Protein AF-A0A936TMP0-F1 (afdb_monomer_lite)

Foldseek 3Di:
DDDDDDDDDDDDDDADDVNDPPCDPVCVVVVQVVVQVVCVVVVRGDPDDDD

Sequence (51 aa):
MPQSLSSIHIHLVFSTKNRQPFITDQIESELHSYMGGIFRNKGCPALIINP

Secondary structure (DSSP, 8-state):
----------------GGG-----HHHHHHHHHHHHHHHHHTT---S----

pLDDT: mean 93.7, std 6.92, range [64.31, 97.88]

Radius of gyration: 14.86 Å; chains: 1; bounding box: 35×22×42 Å

Structure (mmCIF, N/CA/C/O backbone):
data_AF-A0A936TMP0-F1
#
_entry.id   AF-A0A936TMP0-F1
#
loop_
_atom_site.group_PDB
_atom_site.id
_atom_site.type_symbol
_atom_site.label_atom_id
_atom_site.label_alt_id
_atom_site.label_comp_id
_atom_site.label_asym_id
_atom_site.label_entity_id
_atom_site.label_seq_id
_atom_site.pdbx_PDB_ins_code
_atom_site.Cartn_x
_atom_site.Cartn_y
_atom_site.Cartn_z
_atom_site.occupancy
_atom_site.B_iso_or_equiv
_atom_site.auth_seq_id
_atom_site.auth_comp_id
_atom_site.auth_asym_id
_atom_site.auth_atom_id
_atom_site.pdbx_PDB_model_num
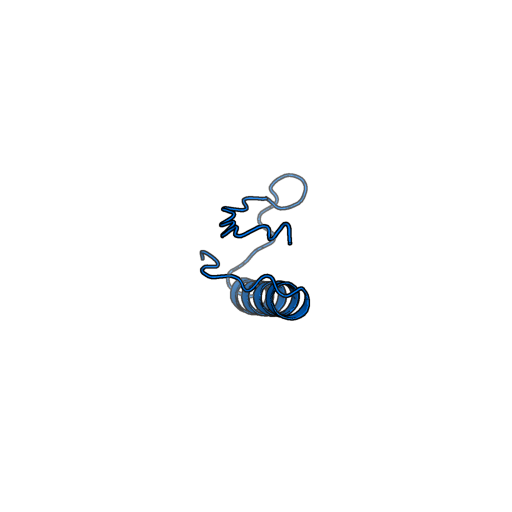ATOM 1 N N . MET A 1 1 ? 23.385 -0.971 -29.290 1.00 70.69 1 MET A N 1
ATOM 2 C CA . MET A 1 1 ? 22.056 -0.488 -28.862 1.00 70.69 1 MET A CA 1
ATOM 3 C C . MET A 1 1 ? 22.120 -0.236 -27.368 1.00 70.69 1 MET A C 1
ATOM 5 O O . MET A 1 1 ? 22.452 -1.178 -26.659 1.00 70.69 1 MET A O 1
ATOM 9 N N . PRO A 1 2 ? 21.925 0.999 -26.883 1.00 64.31 2 PRO A N 1
ATOM 10 C CA . PRO A 1 2 ? 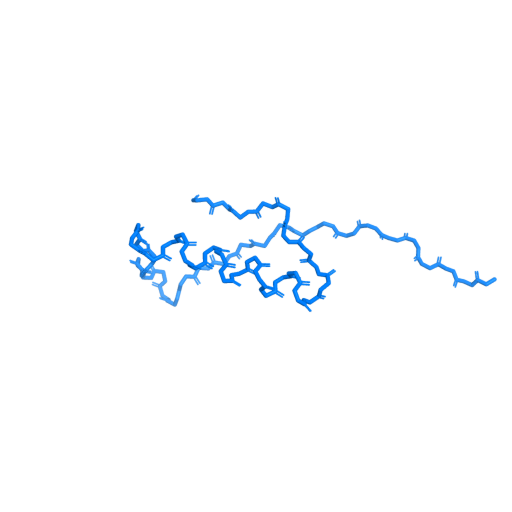21.885 1.236 -25.447 1.00 64.31 2 PRO A CA 1
ATOM 11 C C . PRO A 1 2 ? 20.620 0.584 -24.873 1.00 64.31 2 PRO A C 1
ATOM 13 O O . PRO A 1 2 ? 19.516 0.860 -25.334 1.00 64.31 2 PRO A O 1
ATOM 16 N N . GLN A 1 3 ? 20.795 -0.308 -23.901 1.00 82.56 3 GLN A N 1
ATOM 17 C CA . GLN A 1 3 ? 19.711 -0.956 -23.171 1.00 82.56 3 GLN A CA 1
ATOM 18 C C . GLN A 1 3 ? 19.910 -0.674 -21.685 1.00 82.56 3 GLN A C 1
ATOM 20 O O . GLN A 1 3 ? 20.939 -1.035 -21.117 1.00 82.56 3 GLN A O 1
ATOM 25 N N . SER A 1 4 ? 18.921 -0.046 -21.056 1.00 86.75 4 SER A N 1
ATOM 26 C CA . SER A 1 4 ? 18.901 0.110 -19.605 1.00 86.75 4 SER A CA 1
ATOM 27 C C . SER A 1 4 ? 18.321 -1.154 -18.980 1.00 86.75 4 SER A C 1
ATOM 29 O O . SER A 1 4 ? 17.144 -1.459 -19.156 1.00 86.75 4 SER A O 1
ATOM 31 N N . LEU A 1 5 ? 19.165 -1.895 -18.267 1.00 91.62 5 LEU A N 1
ATOM 32 C CA . LEU A 1 5 ? 18.781 -3.037 -17.445 1.00 91.62 5 LEU A CA 1
ATOM 33 C C . LEU A 1 5 ? 18.772 -2.584 -15.987 1.00 91.62 5 LEU A C 1
ATOM 35 O O . LEU A 1 5 ? 19.827 -2.410 -15.382 1.00 91.62 5 LEU A O 1
ATOM 39 N N . SER A 1 6 ? 17.586 -2.363 -15.431 1.00 91.44 6 SER A N 1
ATOM 40 C CA . SER A 1 6 ? 17.428 -1.984 -14.030 1.00 91.44 6 SER A CA 1
ATOM 41 C C . SER A 1 6 ? 16.291 -2.764 -13.381 1.00 91.44 6 SER A C 1
ATOM 43 O O . SER A 1 6 ? 15.287 -3.092 -14.009 1.00 91.44 6 SER A O 1
ATOM 45 N N . SER A 1 7 ? 16.470 -3.069 -12.099 1.00 92.69 7 SER A N 1
ATOM 46 C CA . SER A 1 7 ? 15.444 -3.647 -11.237 1.00 92.69 7 SER A CA 1
ATOM 47 C C . SER A 1 7 ? 15.316 -2.745 -10.018 1.00 92.69 7 SER A C 1
ATOM 49 O O . SER A 1 7 ? 16.191 -2.723 -9.154 1.00 92.69 7 SER A O 1
ATOM 51 N N . ILE A 1 8 ? 14.266 -1.927 -9.997 1.00 93.69 8 ILE A N 1
ATOM 52 C CA . ILE A 1 8 ? 14.074 -0.891 -8.981 1.00 93.69 8 ILE A CA 1
ATOM 53 C C . ILE A 1 8 ? 13.001 -1.367 -8.010 1.00 93.69 8 ILE A C 1
ATOM 55 O O . ILE A 1 8 ? 11.831 -1.476 -8.369 1.00 93.69 8 ILE A O 1
ATOM 59 N N . HIS A 1 9 ? 13.413 -1.626 -6.773 1.00 95.44 9 HIS A N 1
ATOM 60 C CA . HIS A 1 9 ? 12.521 -1.961 -5.670 1.00 95.44 9 HIS A CA 1
ATOM 61 C C . HIS A 1 9 ? 12.340 -0.732 -4.783 1.00 95.44 9 HIS A C 1
ATOM 63 O O . HIS A 1 9 ? 13.314 -0.057 -4.449 1.00 95.44 9 HIS A O 1
ATOM 69 N N . ILE A 1 10 ? 11.096 -0.433 -4.413 1.00 95.38 10 ILE A N 1
ATOM 70 C CA . ILE A 1 10 ? 10.746 0.761 -3.640 1.00 95.38 10 ILE A CA 1
ATOM 71 C C . ILE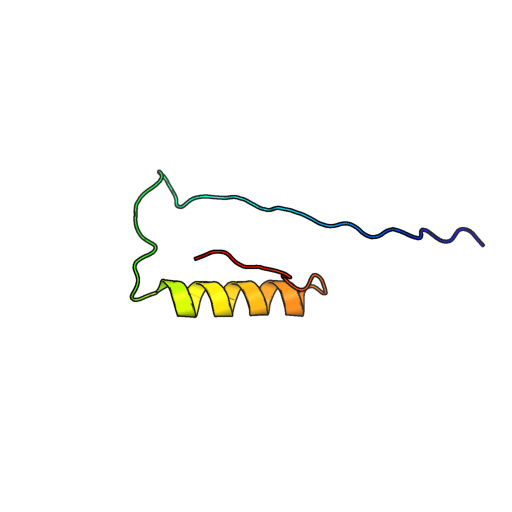 A 1 10 ? 10.043 0.324 -2.359 1.00 95.38 10 ILE A C 1
ATOM 73 O O . ILE A 1 10 ? 9.035 -0.375 -2.414 1.00 95.38 10 ILE A O 1
ATOM 77 N N . HIS A 1 11 ? 10.551 0.779 -1.213 1.00 96.62 11 HIS A N 1
ATOM 78 C CA . HIS A 1 11 ? 9.834 0.718 0.058 1.00 96.62 11 HIS A CA 1
ATOM 79 C C . HIS A 1 11 ? 9.140 2.065 0.286 1.00 96.62 11 HIS A C 1
ATOM 81 O O . HIS A 1 11 ? 9.789 3.065 0.592 1.00 96.62 11 HIS A O 1
ATOM 87 N N . LEU A 1 12 ? 7.826 2.101 0.059 1.00 95.31 12 LEU A N 1
ATOM 88 C CA . LEU A 1 12 ? 7.014 3.312 0.154 1.00 95.3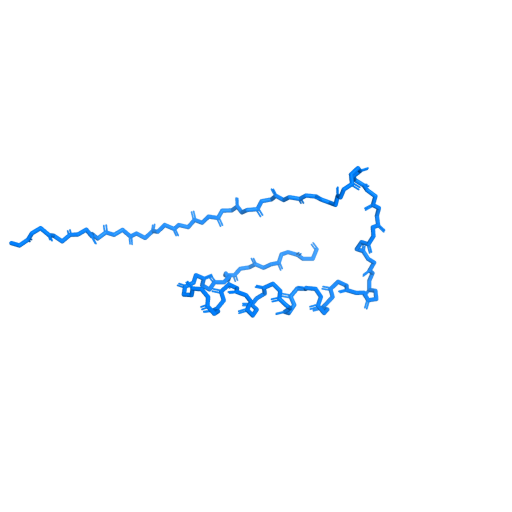1 12 LEU A CA 1
ATOM 89 C C . LEU A 1 12 ? 6.287 3.356 1.503 1.00 95.31 12 LEU A C 1
ATOM 91 O O . LEU A 1 12 ? 5.540 2.438 1.824 1.00 95.31 12 LEU A O 1
ATOM 95 N N . VAL A 1 13 ? 6.464 4.444 2.257 1.00 95.94 13 VAL A N 1
ATOM 96 C CA . VAL A 1 13 ? 5.796 4.671 3.548 1.00 95.94 13 VAL A CA 1
ATOM 97 C C . VAL A 1 13 ? 5.118 6.039 3.533 1.00 95.94 13 VAL A C 1
ATOM 99 O O . VAL A 1 13 ? 5.742 7.045 3.196 1.00 95.94 13 VAL A O 1
ATOM 102 N N . PHE A 1 14 ? 3.841 6.084 3.904 1.00 94.88 14 PHE A N 1
ATOM 103 C CA . PHE A 1 14 ? 3.054 7.312 4.033 1.00 94.88 14 PHE A CA 1
ATOM 104 C C . PHE A 1 14 ? 2.044 7.179 5.180 1.00 94.88 14 PHE A C 1
ATOM 106 O O . PHE A 1 14 ? 1.891 6.112 5.767 1.00 94.88 14 PHE A O 1
ATOM 113 N N . SER A 1 15 ? 1.379 8.278 5.539 1.00 95.38 15 SER A N 1
ATOM 114 C CA . SER A 1 15 ? 0.400 8.315 6.629 1.00 95.38 15 SER A CA 1
ATOM 115 C C . SER A 1 15 ? -0.847 9.085 6.207 1.00 95.38 15 SER A C 1
ATOM 117 O O . SER A 1 15 ? -0.844 9.812 5.211 1.00 95.38 15 SER A O 1
ATOM 119 N N . THR A 1 16 ? -1.918 8.931 6.976 1.00 96.62 16 THR A N 1
ATOM 120 C CA . THR A 1 16 ? -3.157 9.682 6.801 1.00 96.62 16 THR A CA 1
ATOM 121 C C . THR A 1 16 ? -2.936 11.170 7.069 1.00 96.62 16 THR A C 1
ATOM 123 O O . THR A 1 16 ? -1.999 11.598 7.756 1.00 96.62 16 THR A O 1
ATOM 126 N N . LYS A 1 17 ? -3.841 11.998 6.545 1.00 97.81 17 LYS A N 1
ATOM 127 C CA . LYS A 1 17 ? -3.835 13.438 6.811 1.00 97.81 17 LYS A CA 1
ATOM 128 C C . LYS A 1 17 ? -3.855 13.683 8.324 1.00 97.81 17 LYS A C 1
ATOM 130 O O . LYS A 1 17 ? -4.722 13.170 9.025 1.00 97.81 17 LYS A O 1
ATOM 135 N N . ASN A 1 18 ? -2.897 14.467 8.817 1.00 97.88 18 ASN A N 1
ATOM 136 C CA . ASN A 1 18 ? -2.719 14.775 10.242 1.00 97.88 18 ASN A CA 1
ATOM 137 C C . ASN A 1 18 ? -2.540 13.540 11.154 1.00 97.88 18 ASN A C 1
ATOM 139 O O . ASN A 1 18 ? -2.845 13.631 12.342 1.00 97.88 18 ASN A O 1
ATOM 143 N N . ARG A 1 19 ? -2.071 12.397 10.619 1.00 96.00 19 ARG A N 1
ATOM 144 C CA . ARG A 1 19 ? -1.911 11.123 11.353 1.00 96.00 19 ARG A CA 1
ATOM 145 C C . ARG A 1 19 ? -3.180 10.658 12.077 1.00 96.00 19 ARG A C 1
ATOM 147 O O . ARG A 1 19 ? -3.111 10.018 13.121 1.00 96.00 19 ARG A O 1
ATOM 154 N N . GLN A 1 20 ? -4.346 11.012 11.548 1.00 97.69 20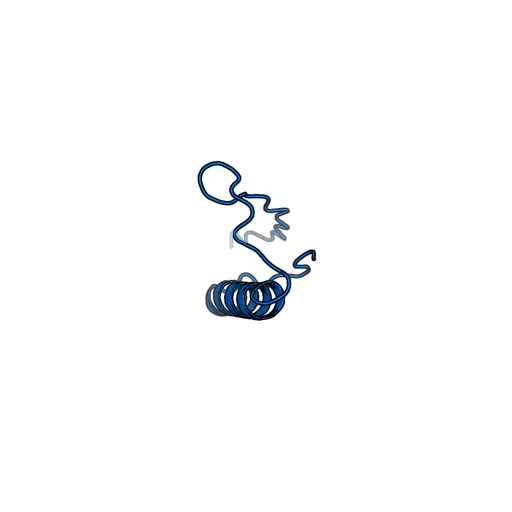 GLN A N 1
ATOM 155 C CA . GLN A 1 20 ? -5.614 10.564 12.110 1.00 97.69 20 GLN A CA 1
ATOM 156 C C . GLN A 1 20 ? -5.793 9.054 11.869 1.00 97.69 20 GLN A C 1
ATOM 158 O O . GLN A 1 20 ? -5.514 8.592 10.759 1.00 97.69 20 GLN A O 1
ATOM 163 N N . PRO A 1 21 ? -6.275 8.272 12.846 1.00 95.81 21 PRO A N 1
ATOM 164 C CA . PRO A 1 21 ? -6.403 6.818 12.727 1.00 95.81 21 PRO A CA 1
ATOM 165 C C . PRO A 1 21 ? -7.646 6.425 11.904 1.00 95.81 21 PRO A C 1
ATOM 167 O O . PRO A 1 21 ? -8.565 5.789 12.404 1.00 95.81 21 PRO A O 1
ATOM 170 N N . PHE A 1 22 ? -7.713 6.861 10.642 1.00 96.06 22 PHE A N 1
ATOM 171 C CA . PHE A 1 22 ? -8.847 6.578 9.753 1.00 96.06 22 PHE A CA 1
ATOM 172 C C . PHE A 1 22 ? -8.815 5.170 9.161 1.00 96.06 22 PHE A C 1
ATOM 174 O O . PHE A 1 22 ? -9.855 4.676 8.742 1.00 96.06 22 PHE A O 1
ATOM 181 N N . ILE A 1 23 ? -7.637 4.546 9.109 1.00 95.69 23 ILE A N 1
ATOM 182 C CA . ILE A 1 23 ? -7.475 3.161 8.670 1.00 95.69 23 ILE A CA 1
ATOM 183 C C . ILE A 1 23 ? -7.832 2.283 9.865 1.00 95.69 23 ILE A C 1
ATOM 185 O O . ILE A 1 23 ? -7.052 2.162 10.804 1.00 95.69 23 ILE A O 1
ATOM 189 N N . THR A 1 24 ? -9.055 1.766 9.851 1.00 96.06 24 THR A N 1
ATOM 190 C CA . THR A 1 24 ? -9.580 0.823 10.840 1.00 96.06 24 THR A CA 1
ATOM 191 C C . THR A 1 24 ? -9.601 -0.583 10.250 1.00 96.06 24 THR A C 1
ATOM 193 O O . THR A 1 24 ? -9.658 -0.733 9.026 1.00 96.06 24 THR A O 1
ATOM 196 N N . ASP A 1 25 ? -9.681 -1.603 11.106 1.00 95.50 25 ASP A N 1
ATOM 197 C CA . ASP A 1 25 ? -9.790 -3.018 10.707 1.00 95.50 25 ASP A CA 1
ATOM 198 C C . ASP A 1 25 ? -10.933 -3.275 9.704 1.00 95.50 25 ASP A C 1
ATOM 200 O O . ASP A 1 25 ? -10.886 -4.203 8.901 1.00 95.50 25 ASP A O 1
ATOM 204 N N . GLN A 1 26 ? -11.975 -2.435 9.729 1.00 97.00 26 GLN A N 1
ATOM 205 C CA . GLN A 1 26 ? -13.124 -2.533 8.828 1.00 97.00 26 GLN A CA 1
ATOM 206 C C . GLN A 1 26 ? -12.788 -2.163 7.379 1.00 97.00 26 GLN A C 1
ATOM 208 O O . GLN A 1 26 ? -13.413 -2.701 6.468 1.00 97.00 26 GLN A O 1
ATOM 213 N N . ILE A 1 27 ? -11.841 -1.242 7.158 1.00 96.62 27 ILE A N 1
ATOM 214 C CA . ILE A 1 27 ? -11.510 -0.729 5.817 1.00 96.62 27 ILE A CA 1
ATOM 215 C C . ILE A 1 27 ? -10.124 -1.152 5.327 1.00 96.62 27 ILE A C 1
ATOM 217 O O . ILE A 1 27 ? -9.843 -1.040 4.135 1.00 96.62 27 ILE A O 1
ATOM 221 N N . GLU A 1 28 ? -9.253 -1.626 6.217 1.00 95.88 28 GLU A N 1
ATOM 222 C CA . GLU A 1 28 ? -7.853 -1.938 5.917 1.00 95.88 28 GLU A CA 1
ATOM 223 C C . GLU A 1 28 ? -7.711 -2.935 4.756 1.00 95.88 28 GLU A C 1
ATOM 225 O O . GLU A 1 28 ? -7.030 -2.657 3.767 1.00 95.88 28 GLU A O 1
ATOM 230 N N . SER A 1 29 ? -8.433 -4.059 4.811 1.00 96.00 29 SER A N 1
ATOM 231 C CA . SER A 1 29 ? -8.362 -5.098 3.775 1.00 96.00 29 SER A CA 1
ATOM 232 C C . SER A 1 29 ? -8.823 -4.602 2.398 1.00 96.00 29 SER A C 1
ATOM 234 O O . SER A 1 29 ? -8.247 -4.978 1.368 1.00 96.00 29 SER A O 1
ATOM 236 N N . GLU A 1 30 ? -9.870 -3.775 2.352 1.00 97.25 30 GLU A N 1
ATOM 237 C CA . GLU A 1 30 ? -10.369 -3.196 1.102 1.00 97.25 30 GLU A CA 1
ATOM 238 C C . GLU A 1 30 ? -9.373 -2.168 0.554 1.00 97.25 30 GLU A C 1
ATOM 240 O O . GLU A 1 30 ? -9.020 -2.210 -0.628 1.00 97.25 30 GLU A O 1
ATOM 245 N N . LEU A 1 31 ? -8.838 -1.308 1.426 1.00 96.38 31 LEU A N 1
ATOM 246 C CA . LEU A 1 31 ? -7.817 -0.325 1.078 1.00 96.38 31 LEU A CA 1
ATOM 247 C C . LEU A 1 31 ? -6.557 -1.000 0.512 1.00 96.38 31 LEU A C 1
ATOM 249 O O . LEU A 1 31 ? -6.033 -0.560 -0.514 1.00 96.38 31 LEU A O 1
ATOM 253 N N . HIS A 1 32 ? -6.093 -2.090 1.126 1.00 96.25 32 HIS A N 1
ATOM 254 C CA . HIS A 1 32 ? -4.932 -2.857 0.659 1.00 96.25 32 HIS A CA 1
ATOM 255 C C . HIS A 1 32 ? -5.178 -3.474 -0.719 1.00 96.25 32 HIS A C 1
ATOM 257 O O . HIS A 1 32 ? -4.329 -3.369 -1.611 1.00 96.25 32 HIS A O 1
ATOM 263 N N . SER A 1 33 ? -6.369 -4.036 -0.932 1.00 96.06 33 SER A N 1
ATOM 264 C CA . SER A 1 33 ? -6.775 -4.584 -2.232 1.00 96.06 33 SER A CA 1
ATOM 265 C C . SER A 1 33 ? -6.825 -3.499 -3.312 1.00 96.06 33 SER A C 1
ATOM 267 O O . SER A 1 33 ? -6.316 -3.691 -4.421 1.00 96.06 33 SER A O 1
ATOM 269 N N . TYR A 1 34 ? -7.373 -2.331 -2.975 1.00 97.00 34 TYR A N 1
ATOM 270 C CA . TYR A 1 34 ? -7.449 -1.181 -3.870 1.00 97.00 34 TYR A CA 1
ATOM 271 C C . TYR A 1 34 ? -6.058 -0.666 -4.271 1.00 97.00 34 TYR A C 1
ATOM 273 O O . TYR A 1 34 ? -5.780 -0.484 -5.461 1.00 97.00 34 TYR A O 1
ATOM 281 N N . MET A 1 35 ? -5.145 -0.511 -3.306 1.00 96.44 35 MET A N 1
ATOM 282 C CA . MET A 1 35 ? -3.753 -0.128 -3.573 1.00 96.44 35 MET A CA 1
ATOM 283 C C . MET A 1 35 ? -3.041 -1.150 -4.464 1.00 96.44 35 MET A C 1
ATOM 285 O O . MET A 1 35 ? -2.407 -0.770 -5.452 1.00 96.44 35 MET A O 1
ATOM 289 N N . GLY A 1 36 ? -3.191 -2.446 -4.171 1.00 96.50 36 GLY A N 1
ATOM 290 C CA . GLY A 1 36 ? -2.639 -3.517 -5.002 1.00 96.50 36 GLY A CA 1
ATOM 291 C C . GLY A 1 36 ? -3.136 -3.450 -6.451 1.00 96.50 36 GLY A C 1
ATOM 292 O O . GLY A 1 36 ? -2.344 -3.603 -7.387 1.00 96.50 36 GLY A O 1
ATOM 293 N N . GLY A 1 37 ? -4.423 -3.144 -6.644 1.00 97.69 37 GLY A N 1
ATOM 294 C CA . GLY A 1 37 ? -5.023 -2.915 -7.959 1.00 97.69 37 GLY A CA 1
ATOM 295 C C . GLY A 1 37 ? -4.404 -1.730 -8.704 1.00 97.69 37 GLY A C 1
ATOM 296 O O . GLY A 1 37 ? -4.022 -1.872 -9.867 1.00 97.69 37 GLY A O 1
ATOM 297 N N . ILE A 1 38 ? -4.231 -0.583 -8.037 1.00 97.56 38 ILE A N 1
ATOM 298 C CA . ILE A 1 38 ? -3.583 0.602 -8.629 1.00 97.56 38 ILE A CA 1
ATOM 299 C C . ILE A 1 38 ? -2.170 0.262 -9.111 1.00 97.56 38 ILE A C 1
ATOM 301 O O . ILE A 1 38 ? -1.823 0.538 -10.261 1.00 97.56 38 ILE A O 1
ATOM 305 N N . PHE A 1 39 ? -1.363 -0.352 -8.249 1.00 96.69 39 PHE A N 1
ATOM 306 C CA .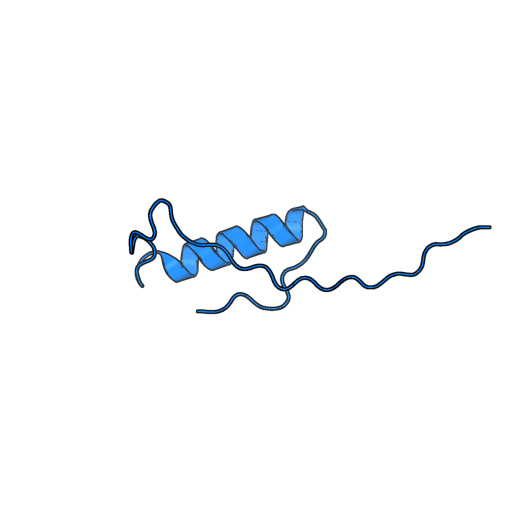 PHE A 1 39 ? 0.026 -0.699 -8.540 1.00 96.69 39 PHE A CA 1
ATOM 307 C C . PHE A 1 39 ? 0.152 -1.672 -9.713 1.00 96.69 39 PHE A C 1
ATOM 309 O O . PHE A 1 39 ? 0.930 -1.437 -10.644 1.00 96.69 39 PHE A O 1
ATOM 316 N N . ARG A 1 40 ? -0.695 -2.706 -9.739 1.00 96.50 40 ARG A N 1
ATOM 317 C CA . ARG A 1 40 ? -0.786 -3.636 -10.869 1.00 96.50 40 ARG A CA 1
ATOM 318 C C . ARG A 1 40 ? -1.149 -2.916 -12.169 1.00 96.50 40 ARG A C 1
ATOM 320 O O . ARG A 1 40 ? -0.478 -3.120 -13.177 1.00 96.50 40 ARG A O 1
ATOM 327 N N . ASN A 1 41 ? -2.144 -2.031 -12.136 1.00 97.88 41 ASN A N 1
ATOM 328 C CA . ASN A 1 41 ? -2.591 -1.279 -13.314 1.00 97.88 41 ASN A CA 1
ATOM 329 C C . ASN A 1 41 ? -1.540 -0.285 -13.834 1.00 97.88 41 ASN A C 1
ATOM 331 O O . ASN A 1 41 ? -1.585 0.106 -14.998 1.00 97.88 41 ASN A O 1
ATOM 335 N N . LYS A 1 42 ? -0.587 0.128 -12.992 1.00 96.62 42 LYS A N 1
ATOM 336 C CA . LYS A 1 42 ? 0.540 0.990 -13.379 1.00 96.62 42 LYS A CA 1
ATOM 337 C C . LYS A 1 42 ? 1.773 0.218 -13.860 1.00 96.62 42 LYS A C 1
ATOM 339 O O . LYS A 1 42 ? 2.773 0.853 -14.176 1.00 96.62 42 LYS A O 1
ATOM 344 N N . GLY A 1 43 ? 1.721 -1.114 -13.924 1.00 95.88 43 GLY A N 1
ATOM 345 C CA . GLY A 1 43 ? 2.880 -1.939 -14.282 1.00 95.88 43 GLY A CA 1
ATOM 346 C C . GLY A 1 43 ? 3.949 -2.008 -13.185 1.00 95.88 43 GLY A C 1
ATOM 347 O O . GLY A 1 43 ? 5.060 -2.457 -13.445 1.00 95.88 43 GLY A O 1
ATOM 348 N N . CYS A 1 44 ? 3.610 -1.593 -11.962 1.00 95.44 44 CYS A N 1
ATOM 349 C CA . CYS A 1 44 ? 4.495 -1.592 -10.799 1.00 95.44 44 CYS A CA 1
ATOM 350 C C . CYS A 1 44 ? 3.884 -2.474 -9.703 1.00 95.44 44 CYS A C 1
ATOM 352 O O . CYS A 1 44 ? 3.390 -1.930 -8.720 1.00 95.44 44 CYS A O 1
ATOM 354 N N . PRO A 1 45 ? 3.826 -3.807 -9.865 1.00 94.81 45 PRO A N 1
ATOM 355 C CA . PRO A 1 45 ? 3.129 -4.676 -8.923 1.00 94.81 45 PRO A CA 1
ATOM 356 C C . PRO A 1 45 ? 3.702 -4.546 -7.506 1.00 94.81 45 PRO A C 1
ATOM 358 O O . PRO A 1 45 ? 4.913 -4.622 -7.304 1.00 94.81 45 PRO A O 1
ATOM 361 N N . ALA A 1 46 ? 2.818 -4.376 -6.521 1.00 96.00 46 ALA A N 1
ATOM 362 C CA . ALA A 1 46 ? 3.208 -4.399 -5.118 1.00 96.00 46 ALA A CA 1
ATOM 363 C C . ALA A 1 46 ? 3.654 -5.815 -4.733 1.00 96.00 46 ALA A C 1
ATOM 365 O O . ALA A 1 46 ? 2.919 -6.778 -4.955 1.00 96.00 46 ALA A O 1
ATOM 366 N N . LEU A 1 47 ? 4.853 -5.931 -4.159 1.00 95.44 47 LEU A N 1
ATOM 367 C CA . LEU A 1 47 ? 5.365 -7.202 -3.642 1.00 95.44 47 LEU A CA 1
ATOM 368 C C . LEU A 1 47 ? 4.786 -7.514 -2.261 1.00 95.44 47 LEU A C 1
ATOM 370 O O . LEU A 1 47 ? 4.454 -8.659 -1.975 1.00 95.44 47 LEU A O 1
ATOM 374 N N . ILE A 1 48 ? 4.676 -6.487 -1.415 1.00 96.00 48 ILE A N 1
ATOM 375 C CA . ILE A 1 48 ? 4.166 -6.564 -0.046 1.00 96.00 48 ILE A CA 1
ATOM 376 C C . ILE A 1 48 ? 3.390 -5.273 0.236 1.00 96.00 48 ILE A C 1
ATOM 378 O O . ILE A 1 48 ? 3.832 -4.186 -0.139 1.00 96.00 48 ILE A O 1
ATOM 382 N N . ILE A 1 49 ? 2.242 -5.405 0.897 1.00 95.38 49 ILE A N 1
ATOM 383 C CA . ILE A 1 49 ? 1.511 -4.311 1.544 1.00 95.38 49 ILE A CA 1
ATOM 384 C C . ILE A 1 49 ? 1.343 -4.756 2.995 1.00 95.38 49 ILE A C 1
ATOM 386 O O . ILE A 1 49 ? 0.750 -5.806 3.238 1.00 95.38 49 ILE A O 1
ATOM 390 N N . ASN A 1 50 ? 1.949 -4.022 3.927 1.00 86.69 50 ASN A N 1
ATOM 391 C CA . ASN A 1 50 ? 1.952 -4.411 5.334 1.00 86.69 50 ASN A CA 1
ATOM 392 C C . ASN A 1 50 ? 0.578 -4.139 5.970 1.00 86.69 50 ASN A C 1
ATOM 394 O O . ASN A 1 50 ? 0.033 -3.068 5.691 1.00 86.69 50 ASN A O 1
ATOM 398 N N . PRO A 1 51 ? 0.059 -5.062 6.800 1.00 70.88 51 PRO A N 1
ATOM 399 C CA . PRO A 1 51 ? -0.951 -4.749 7.809 1.00 70.88 51 PRO A CA 1
ATOM 400 C C . PRO A 1 51 ? -0.404 -3.789 8.874 1.00 70.88 51 PRO A C 1
ATOM 402 O O . PRO A 1 51 ? 0.825 -3.837 9.136 1.00 70.88 51 PRO A O 1
#